Protein AF-A0A1C6P9D5-F1 (afdb_monomer_lite)

Sequence (56 aa):
MDQDGEAIDFVNAVEPARAFAVHDAQINDRGLSSVNGWLAEETDSGYRYLRPGESL

Structure (mmCIF, N/CA/C/O backbone):
data_AF-A0A1C6P9D5-F1
#
_entry.id   AF-A0A1C6P9D5-F1
#
loop_
_atom_site.group_PDB
_atom_site.id
_atom_site.type_symbol
_atom_site.label_atom_id
_atom_site.label_alt_id
_atom_site.label_comp_id
_atom_site.label_asym_id
_atom_site.label_entity_id
_atom_site.label_seq_id
_atom_site.pdbx_PDB_ins_code
_atom_site.Cartn_x
_atom_site.Cartn_y
_atom_site.Cartn_z
_atom_site.occupancy
_atom_site.B_iso_or_equiv
_atom_site.auth_seq_id
_atom_site.auth_comp_id
_atom_site.auth_asym_id
_atom_site.auth_atom_id
_atom_site.pdbx_PDB_model_num
ATOM 1 N N . MET A 1 1 ? -2.806 15.249 -8.829 1.00 49.03 1 MET A N 1
ATOM 2 C CA . MET A 1 1 ? -3.100 14.458 -7.625 1.00 49.03 1 MET A CA 1
ATOM 3 C C . MET A 1 1 ? -2.374 13.160 -7.862 1.00 49.03 1 MET A C 1
ATOM 5 O O . MET A 1 1 ? -2.727 12.463 -8.804 1.00 49.03 1 MET A O 1
ATOM 9 N N . ASP A 1 2 ? -1.246 12.972 -7.186 1.00 62.59 2 ASP A N 1
ATOM 10 C CA . ASP A 1 2 ? -0.427 11.777 -7.381 1.00 62.59 2 ASP A CA 1
ATOM 11 C C . ASP A 1 2 ? -1.178 10.596 -6.760 1.00 62.59 2 ASP A C 1
ATOM 13 O O . ASP A 1 2 ? -1.712 10.718 -5.658 1.00 62.59 2 ASP A O 1
ATOM 17 N N . GLN A 1 3 ? -1.288 9.490 -7.497 1.00 63.34 3 GLN A N 1
ATOM 18 C CA . GLN A 1 3 ? -2.162 8.354 -7.160 1.00 63.34 3 GLN A CA 1
ATOM 19 C C . GLN A 1 3 ? -1.855 7.728 -5.792 1.00 63.34 3 GLN A C 1
ATOM 21 O O . GLN A 1 3 ? -2.714 7.092 -5.190 1.00 63.34 3 GLN A O 1
ATOM 26 N N . ASP A 1 4 ? -0.645 7.934 -5.279 1.00 66.31 4 ASP A N 1
ATOM 27 C CA . ASP A 1 4 ? -0.225 7.359 -4.010 1.00 66.31 4 ASP A CA 1
ATOM 28 C C . ASP A 1 4 ? -0.830 8.082 -2.794 1.00 66.31 4 ASP A C 1
ATOM 30 O O . ASP A 1 4 ? -1.112 7.446 -1.779 1.00 66.31 4 ASP A O 1
ATOM 34 N N . GLY A 1 5 ? -1.102 9.389 -2.901 1.00 81.25 5 GLY A N 1
ATOM 35 C CA . GLY A 1 5 ? -1.774 10.136 -1.831 1.00 81.25 5 GLY A CA 1
ATOM 36 C C . GLY A 1 5 ? -3.201 9.638 -1.592 1.00 81.25 5 GLY A C 1
ATOM 37 O O . GLY A 1 5 ? -3.633 9.506 -0.454 1.00 81.25 5 GLY A O 1
ATOM 38 N N . GLU A 1 6 ? -3.903 9.258 -2.662 1.00 88.62 6 GLU A N 1
ATOM 39 C CA . GLU A 1 6 ? -5.256 8.701 -2.568 1.00 88.62 6 GLU A CA 1
ATOM 40 C C . GLU A 1 6 ? -5.269 7.326 -1.878 1.00 88.62 6 GLU A C 1
ATOM 42 O O . GLU A 1 6 ? -6.181 7.025 -1.109 1.00 88.62 6 GLU A O 1
ATOM 47 N N . ALA A 1 7 ? -4.240 6.500 -2.098 1.00 89.75 7 ALA A N 1
ATOM 48 C CA . ALA A 1 7 ? -4.118 5.207 -1.429 1.00 89.75 7 ALA A CA 1
ATOM 49 C C . ALA A 1 7 ? -3.887 5.358 0.085 1.00 89.75 7 ALA A C 1
ATOM 51 O O . ALA A 1 7 ? -4.485 4.619 0.870 1.00 89.75 7 ALA A O 1
ATOM 52 N N . ILE A 1 8 ? -3.058 6.325 0.493 1.00 92.19 8 ILE A N 1
ATOM 53 C CA . ILE A 1 8 ? -2.822 6.652 1.907 1.00 92.19 8 ILE A CA 1
ATOM 54 C C . ILE A 1 8 ? -4.113 7.149 2.556 1.00 92.19 8 ILE A C 1
ATOM 56 O O . ILE A 1 8 ? -4.529 6.608 3.582 1.00 92.19 8 ILE A O 1
ATOM 60 N N . ASP A 1 9 ? -4.774 8.126 1.929 1.00 94.19 9 ASP A N 1
ATOM 61 C CA . ASP A 1 9 ? -6.033 8.686 2.425 1.00 94.19 9 ASP A CA 1
ATOM 62 C C . ASP A 1 9 ? -7.091 7.591 2.602 1.00 94.19 9 ASP A C 1
ATOM 64 O O . ASP A 1 9 ? -7.787 7.546 3.617 1.00 94.19 9 ASP A O 1
ATOM 68 N N . PHE A 1 10 ? -7.184 6.663 1.647 1.00 93.06 10 PHE A N 1
ATOM 69 C CA . PHE A 1 10 ? -8.110 5.539 1.722 1.00 93.06 10 PHE A CA 1
ATOM 70 C C . PHE A 1 10 ? -7.801 4.593 2.889 1.00 93.06 10 PHE A C 1
ATOM 72 O O . PHE A 1 10 ? -8.711 4.242 3.643 1.00 93.06 10 PHE A O 1
ATOM 79 N N . VAL A 1 11 ? -6.540 4.175 3.054 1.00 94.75 11 VAL A N 1
ATOM 80 C CA . VAL A 1 11 ? -6.153 3.271 4.151 1.00 94.75 11 VAL A CA 1
ATOM 81 C C . VAL A 1 11 ? -6.429 3.928 5.501 1.00 94.75 11 VAL A C 1
ATOM 83 O O . VAL A 1 11 ? -7.059 3.305 6.356 1.00 94.75 11 VAL A O 1
ATOM 86 N N . ASN A 1 12 ? -6.047 5.194 5.662 1.00 94.38 12 ASN A N 1
ATOM 87 C CA . ASN A 1 12 ? -6.261 5.931 6.905 1.00 94.38 12 ASN A CA 1
ATOM 88 C C . ASN A 1 12 ? -7.750 6.183 7.187 1.00 94.38 12 ASN A C 1
ATOM 90 O O . ASN A 1 12 ? -8.164 6.139 8.339 1.00 94.38 12 ASN A O 1
ATOM 94 N N . ALA A 1 13 ? -8.580 6.398 6.163 1.00 96.19 13 ALA A N 1
ATOM 95 C CA . ALA A 1 13 ? -10.019 6.592 6.347 1.00 96.19 13 ALA A CA 1
ATOM 96 C C . ALA A 1 13 ? -10.773 5.301 6.710 1.00 96.19 13 ALA A C 1
ATOM 98 O O . ALA A 1 13 ? -11.804 5.359 7.382 1.00 96.19 13 ALA A O 1
ATOM 99 N N . VAL A 1 14 ? -10.310 4.147 6.223 1.00 96.19 14 VAL A N 1
ATOM 100 C CA . VAL A 1 14 ? -10.967 2.848 6.447 1.00 96.19 14 VAL A CA 1
ATOM 101 C C . VAL A 1 14 ? -10.479 2.161 7.725 1.00 96.19 14 VAL A C 1
ATOM 103 O O . VAL A 1 14 ? -11.208 1.331 8.267 1.00 96.19 14 VAL A O 1
ATOM 106 N N . GLU A 1 15 ? -9.271 2.486 8.193 1.00 95.81 15 GLU A N 1
ATOM 107 C CA . GLU A 1 15 ? -8.621 1.877 9.363 1.00 95.81 15 GLU A CA 1
ATOM 108 C C . GLU A 1 15 ? -8.654 0.330 9.328 1.00 95.81 15 GLU A C 1
ATOM 110 O O . GLU A 1 15 ? -9.139 -0.327 10.260 1.00 95.81 15 GLU A O 1
ATOM 115 N N . PRO A 1 16 ? -8.197 -0.314 8.233 1.00 95.94 16 PRO A N 1
ATOM 116 C CA . PRO A 1 16 ? -8.219 -1.763 8.155 1.00 95.94 16 PRO A CA 1
ATOM 117 C C . PRO A 1 16 ? -7.268 -2.372 9.190 1.00 95.94 16 PRO A C 1
ATOM 119 O O . PRO A 1 16 ? -6.225 -1.823 9.522 1.00 95.94 16 PRO A O 1
ATOM 122 N N . ALA A 1 17 ? -7.556 -3.597 9.633 1.00 94.62 17 ALA A N 1
ATOM 123 C CA . ALA A 1 17 ? -6.642 -4.301 10.535 1.00 94.62 17 ALA A CA 1
ATOM 124 C C . ALA A 1 17 ? -5.259 -4.564 9.901 1.00 94.62 17 ALA A C 1
ATOM 126 O O . ALA A 1 17 ? -4.271 -4.689 10.623 1.00 94.62 17 ALA A O 1
ATOM 127 N N . ARG A 1 18 ? -5.206 -4.733 8.568 1.00 94.69 18 ARG A N 1
ATOM 128 C CA . ARG A 1 18 ? -3.994 -4.986 7.769 1.00 94.69 18 ARG A CA 1
ATOM 129 C C . ARG A 1 18 ? -4.165 -4.441 6.349 1.00 94.69 18 ARG A C 1
ATOM 131 O O . ARG A 1 18 ? -5.223 -4.654 5.754 1.00 94.69 18 ARG A O 1
ATOM 138 N N . ALA A 1 19 ? -3.114 -3.850 5.785 1.00 95.44 19 ALA A N 1
ATOM 139 C CA . ALA A 1 19 ? -3.059 -3.398 4.394 1.00 95.44 19 ALA A CA 1
ATOM 140 C C . ALA A 1 19 ? -1.923 -4.093 3.623 1.00 95.44 19 ALA A C 1
ATOM 142 O O . ALA A 1 19 ? -0.816 -4.238 4.140 1.00 95.44 19 ALA A O 1
ATOM 143 N N . PHE A 1 20 ? -2.181 -4.512 2.378 1.00 94.56 20 PHE A N 1
ATOM 144 C CA . PHE A 1 20 ? -1.176 -5.166 1.537 1.00 94.56 20 PHE A CA 1
ATOM 145 C C . PHE A 1 20 ? -1.074 -4.522 0.159 1.00 94.56 20 PHE A C 1
ATOM 147 O O . PHE A 1 20 ? -2.048 -4.522 -0.593 1.00 94.56 20 PHE A O 1
ATOM 154 N N . ALA A 1 21 ? 0.113 -4.033 -0.195 1.00 92.06 21 ALA A N 1
ATOM 155 C CA . ALA A 1 21 ? 0.408 -3.659 -1.573 1.00 92.06 21 ALA A CA 1
ATOM 156 C C . ALA A 1 21 ? 0.871 -4.885 -2.363 1.00 92.06 21 ALA A C 1
ATOM 158 O O . ALA A 1 21 ? 1.632 -5.713 -1.861 1.00 92.06 21 ALA A O 1
ATOM 159 N N . VAL A 1 22 ? 0.418 -4.981 -3.611 1.00 88.56 22 VAL A N 1
ATOM 160 C CA . VAL A 1 22 ? 0.728 -6.099 -4.521 1.00 88.56 22 VAL A CA 1
ATOM 161 C C . VAL A 1 22 ? 1.264 -5.638 -5.877 1.00 88.56 22 VAL A C 1
ATOM 163 O O . VAL A 1 22 ? 1.608 -6.467 -6.710 1.00 88.56 22 VAL A O 1
ATOM 166 N N . HIS A 1 23 ? 1.314 -4.327 -6.118 1.00 85.62 23 HIS A N 1
ATOM 167 C CA . HIS A 1 23 ? 1.726 -3.752 -7.393 1.00 85.62 23 HIS A CA 1
ATOM 168 C C . HIS A 1 23 ? 3.011 -2.946 -7.203 1.00 85.62 23 HIS A C 1
ATOM 170 O O . HIS A 1 23 ? 3.063 -2.062 -6.351 1.00 85.62 23 HIS A O 1
ATOM 176 N N . ASP A 1 24 ? 4.031 -3.237 -8.005 1.00 81.94 24 ASP A N 1
ATOM 177 C CA . ASP A 1 24 ? 5.338 -2.571 -7.987 1.00 81.94 24 ASP A CA 1
ATOM 178 C C . ASP A 1 24 ? 5.521 -1.552 -9.115 1.00 81.94 24 ASP A C 1
ATOM 180 O O . ASP A 1 24 ? 6.442 -0.748 -9.058 1.00 81.94 24 ASP A O 1
ATOM 184 N N . ALA A 1 25 ? 4.625 -1.512 -10.103 1.00 80.12 25 ALA A N 1
ATOM 185 C CA . ALA A 1 25 ? 4.755 -0.662 -11.289 1.00 80.12 25 ALA A CA 1
ATOM 186 C C . ALA A 1 25 ? 6.076 -0.902 -12.052 1.00 80.12 25 ALA A C 1
ATOM 188 O O . ALA A 1 25 ? 6.796 -1.868 -11.827 1.00 80.12 25 ALA A O 1
ATOM 189 N N . GLN A 1 26 ? 6.403 -0.041 -13.020 1.00 86.62 26 GLN A N 1
ATOM 190 C CA . GLN A 1 26 ? 7.667 -0.129 -13.768 1.00 86.62 26 GLN A CA 1
ATOM 191 C C . GLN A 1 26 ? 8.830 0.553 -13.020 1.00 86.62 26 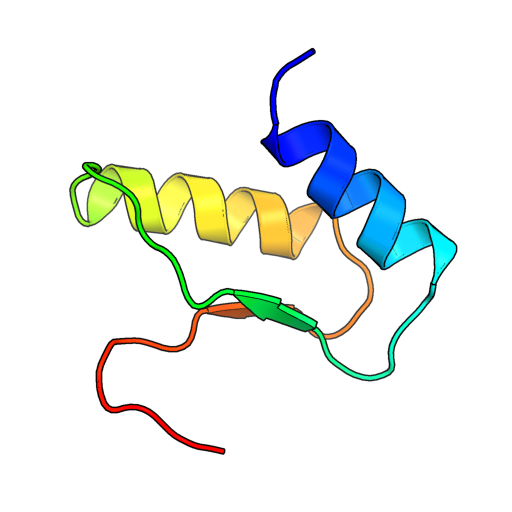GLN A C 1
ATOM 193 O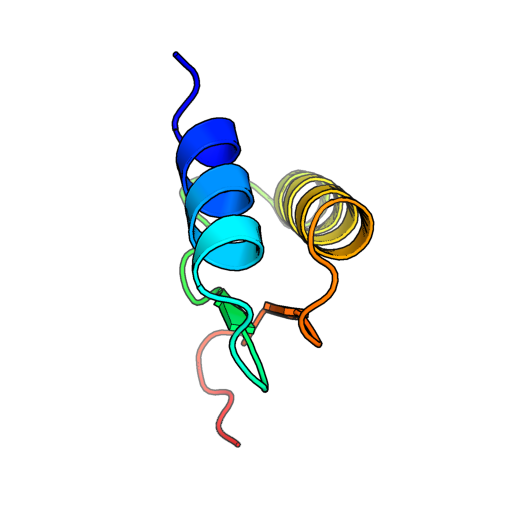 O . GLN A 1 26 ? 9.590 1.313 -13.623 1.00 86.62 26 GLN A O 1
ATOM 198 N N . ILE A 1 27 ? 8.967 0.324 -11.710 1.00 88.94 27 ILE A N 1
ATOM 199 C CA . ILE A 1 27 ? 10.072 0.872 -10.906 1.00 88.94 27 ILE A CA 1
ATOM 200 C C . ILE A 1 27 ? 11.054 -0.237 -10.515 1.00 88.94 27 ILE A C 1
ATOM 202 O O . ILE A 1 27 ? 10.698 -1.401 -10.381 1.00 88.94 27 ILE A O 1
ATOM 206 N N . ASN A 1 28 ? 12.327 0.121 -10.358 1.00 92.44 28 ASN A N 1
ATOM 207 C CA . ASN A 1 28 ? 13.353 -0.820 -9.906 1.00 92.44 28 ASN A CA 1
ATOM 208 C C . ASN A 1 28 ? 13.267 -1.067 -8.389 1.00 92.44 28 ASN A C 1
ATOM 210 O O . ASN A 1 28 ? 12.581 -0.339 -7.673 1.00 92.44 28 ASN A O 1
ATOM 214 N N . ASP A 1 29 ? 14.043 -2.028 -7.880 1.00 92.88 29 ASP A N 1
ATOM 215 C CA . ASP A 1 29 ? 14.055 -2.396 -6.454 1.00 92.88 29 ASP A CA 1
ATOM 216 C C . ASP A 1 29 ? 14.287 -1.208 -5.508 1.00 92.88 29 ASP A C 1
ATOM 218 O O . ASP A 1 29 ? 13.718 -1.151 -4.418 1.00 92.88 29 ASP A O 1
ATOM 222 N N . ARG A 1 30 ? 15.107 -0.231 -5.919 1.00 94.69 30 ARG A N 1
ATOM 223 C CA . ARG A 1 30 ? 15.365 0.976 -5.123 1.00 94.69 30 ARG A CA 1
ATOM 224 C C . ARG A 1 30 ? 14.121 1.859 -5.046 1.00 94.69 30 ARG A C 1
ATOM 226 O O . ARG A 1 30 ? 13.775 2.312 -3.958 1.00 94.69 30 ARG A O 1
ATOM 233 N N . GLY A 1 31 ? 13.473 2.114 -6.181 1.00 92.81 31 GLY A N 1
ATOM 234 C CA . GLY A 1 31 ? 12.223 2.873 -6.234 1.00 92.81 31 GLY A CA 1
ATOM 235 C C . GLY A 1 31 ? 11.122 2.177 -5.441 1.00 92.81 31 GLY A C 1
ATOM 236 O O . GLY A 1 31 ? 10.467 2.807 -4.617 1.00 92.81 31 GLY A O 1
ATOM 237 N N . LEU A 1 32 ? 11.013 0.858 -5.599 1.00 93.19 32 LEU A N 1
ATOM 238 C CA . LEU A 1 32 ? 10.045 0.032 -4.889 1.00 93.19 32 LEU A CA 1
ATOM 239 C C . LEU A 1 32 ? 10.266 0.066 -3.376 1.00 93.19 32 LEU A C 1
ATOM 241 O O . LEU A 1 32 ? 9.310 0.195 -2.617 1.00 93.19 32 LEU A O 1
ATOM 245 N N . SER A 1 33 ? 11.520 0.004 -2.923 1.00 92.56 33 SER A N 1
ATOM 246 C CA . SER A 1 33 ? 11.850 0.165 -1.505 1.00 92.56 33 SER A CA 1
ATOM 247 C C . SER A 1 33 ? 11.488 1.553 -0.979 1.00 92.56 33 SER A C 1
ATOM 249 O O . SER A 1 33 ? 11.076 1.661 0.171 1.00 92.56 33 SER A O 1
ATOM 251 N N . SER A 1 34 ? 11.650 2.602 -1.789 1.00 93.06 34 SER A N 1
ATOM 252 C CA . SER A 1 34 ? 11.330 3.975 -1.388 1.00 93.06 34 SER A CA 1
ATOM 253 C C . SER A 1 34 ? 9.825 4.178 -1.236 1.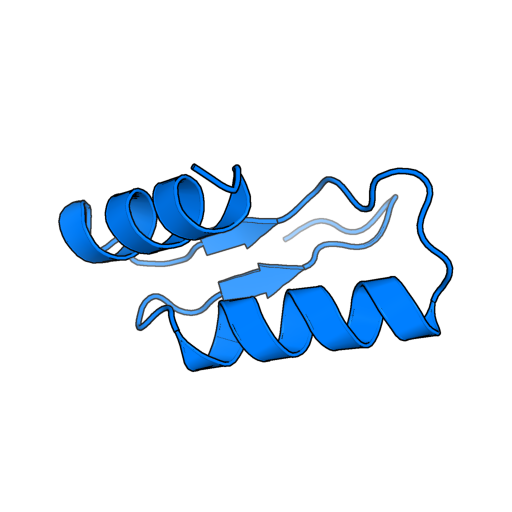00 93.06 34 SER A C 1
ATOM 255 O O . SER A 1 34 ? 9.387 4.689 -0.212 1.00 93.06 34 SER A O 1
ATOM 257 N N . VAL A 1 35 ? 9.039 3.751 -2.228 1.00 91.69 35 VAL A N 1
ATOM 258 C CA . VAL A 1 35 ? 7.574 3.894 -2.209 1.00 91.69 35 VAL A CA 1
ATOM 259 C C . VAL A 1 35 ? 6.971 3.060 -1.083 1.00 91.69 35 VAL A C 1
ATOM 261 O O . VAL A 1 35 ? 6.173 3.569 -0.308 1.00 91.69 35 VAL A O 1
ATOM 264 N N . ASN A 1 36 ? 7.402 1.804 -0.928 1.00 93.19 36 ASN A N 1
ATOM 265 C CA . ASN A 1 36 ? 6.915 0.957 0.161 1.00 93.19 36 ASN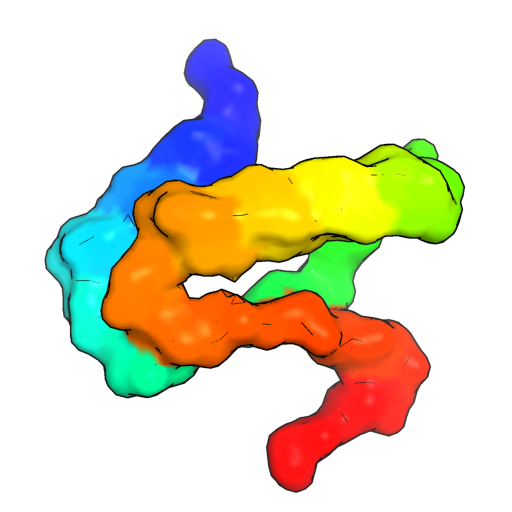 A CA 1
ATOM 266 C C . ASN A 1 36 ? 7.327 1.462 1.546 1.00 93.19 36 ASN A C 1
ATOM 268 O O . ASN A 1 36 ? 6.570 1.275 2.491 1.00 93.19 36 ASN A O 1
ATOM 272 N N . GLY A 1 37 ? 8.510 2.072 1.672 1.00 92.69 37 GLY A N 1
ATOM 273 C CA . GLY A 1 37 ? 8.933 2.714 2.916 1.00 92.69 37 GLY A CA 1
ATOM 274 C C . GLY A 1 37 ? 8.012 3.875 3.272 1.00 92.69 37 GLY A C 1
ATOM 275 O O . GLY A 1 37 ? 7.473 3.908 4.370 1.00 92.69 37 GLY A O 1
ATOM 276 N N . TRP A 1 38 ? 7.750 4.757 2.310 1.00 93.38 38 TRP A N 1
ATOM 277 C CA . TRP A 1 38 ? 6.850 5.888 2.510 1.00 93.38 38 TRP A CA 1
ATOM 278 C C . TRP A 1 38 ? 5.406 5.453 2.818 1.00 93.38 38 TRP A C 1
ATOM 280 O O . TRP A 1 38 ? 4.825 5.919 3.789 1.00 93.38 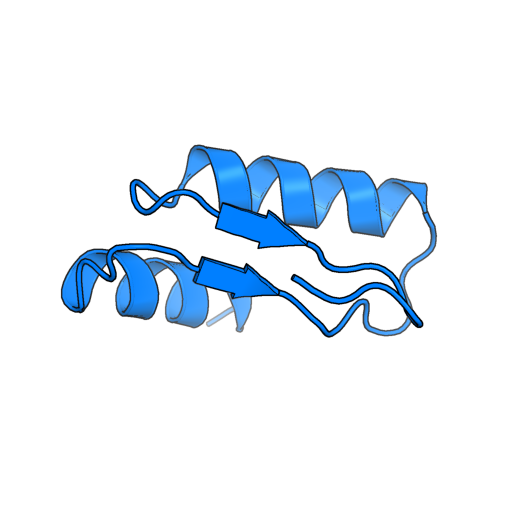38 TRP A O 1
ATOM 290 N N . LEU A 1 39 ? 4.846 4.484 2.087 1.00 92.50 39 LEU A N 1
ATOM 291 C CA . LEU A 1 39 ? 3.511 3.943 2.385 1.00 92.50 39 LEU A CA 1
ATOM 292 C C . LEU A 1 39 ? 3.428 3.305 3.780 1.00 92.50 39 LEU A C 1
ATOM 294 O O . LEU A 1 39 ? 2.400 3.418 4.444 1.00 92.50 39 LEU A O 1
ATOM 298 N N . ALA A 1 40 ? 4.496 2.647 4.239 1.00 93.44 40 ALA A N 1
ATOM 299 C CA . ALA A 1 40 ? 4.558 2.098 5.590 1.00 93.44 40 ALA A CA 1
ATOM 300 C C . ALA A 1 40 ? 4.635 3.187 6.672 1.00 93.44 40 ALA A C 1
ATOM 302 O O . ALA A 1 40 ? 4.121 2.979 7.766 1.00 93.44 40 ALA A O 1
ATOM 303 N N . GLU A 1 41 ? 5.281 4.320 6.385 1.00 94.25 41 GLU A N 1
ATOM 304 C CA . GLU A 1 41 ? 5.368 5.465 7.301 1.00 94.25 41 GLU A CA 1
ATOM 305 C C . GLU A 1 41 ? 4.037 6.222 7.409 1.00 94.25 41 GLU A C 1
ATOM 307 O O . GLU A 1 41 ? 3.668 6.651 8.499 1.00 94.25 41 GLU A O 1
ATOM 312 N N . GLU A 1 42 ? 3.302 6.360 6.303 1.00 94.56 42 GLU A N 1
ATOM 313 C CA . GLU A 1 42 ? 2.081 7.177 6.238 1.00 94.56 42 GLU A CA 1
ATOM 314 C C . GLU A 1 42 ? 0.784 6.421 6.571 1.00 94.56 42 GLU A C 1
ATOM 316 O O . GLU A 1 42 ? -0.278 7.039 6.684 1.00 94.56 42 GLU A O 1
ATOM 321 N N . THR A 1 43 ? 0.831 5.090 6.705 1.00 92.06 43 THR A N 1
ATOM 322 C CA . THR A 1 43 ? -0.354 4.273 7.010 1.00 92.06 43 THR A CA 1
ATOM 323 C C . THR A 1 43 ? -0.242 3.581 8.365 1.00 92.06 43 THR A C 1
ATOM 325 O O . THR A 1 43 ? 0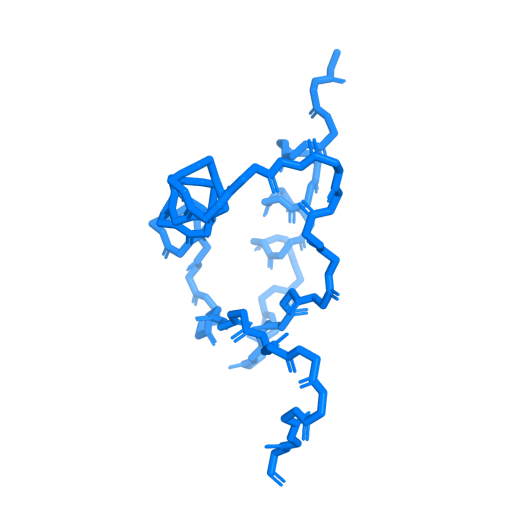.694 2.830 8.627 1.00 92.06 43 THR A O 1
ATOM 328 N N . ASP A 1 44 ? -1.250 3.758 9.222 1.00 79.75 44 ASP A N 1
ATOM 329 C CA . ASP A 1 44 ? -1.249 3.224 10.598 1.00 79.75 44 ASP A CA 1
ATOM 330 C C . ASP A 1 44 ? -1.909 1.829 10.707 1.00 79.75 44 ASP A C 1
ATOM 332 O O . ASP A 1 44 ? -2.510 1.454 11.710 1.00 79.75 44 ASP A O 1
ATOM 336 N N . SER A 1 45 ? -1.874 1.041 9.625 1.00 81.88 45 SER A N 1
ATOM 337 C CA . SER A 1 45 ? -2.718 -0.160 9.455 1.00 81.88 45 SER A CA 1
ATOM 338 C C . SER A 1 45 ? -1.943 -1.432 9.101 1.00 81.88 45 SER A C 1
ATOM 340 O O . SER A 1 45 ? -2.393 -2.256 8.302 1.00 81.88 45 SER A O 1
ATOM 342 N N . GLY A 1 46 ? -0.750 -1.614 9.678 1.00 87.62 46 GLY A N 1
ATOM 343 C CA . GLY A 1 46 ? 0.036 -2.844 9.505 1.00 87.62 46 GLY A CA 1
ATOM 344 C C . GLY A 1 46 ? 0.401 -3.131 8.044 1.00 87.62 46 GLY A C 1
ATOM 345 O O . GLY A 1 46 ? 0.326 -4.281 7.604 1.00 87.62 46 GLY A O 1
ATOM 346 N N . TYR A 1 47 ? 0.738 -2.078 7.295 1.00 94.69 47 TYR A N 1
ATOM 347 C CA . TYR A 1 47 ? 1.074 -2.151 5.879 1.00 94.69 47 TYR A CA 1
ATOM 348 C C . TYR A 1 47 ? 2.223 -3.122 5.594 1.00 94.69 47 TYR A C 1
ATOM 350 O O . TYR A 1 47 ? 3.249 -3.132 6.278 1.00 94.69 47 TYR A O 1
ATOM 358 N N . ARG A 1 48 ? 2.077 -3.913 4.528 1.00 94.06 48 ARG A N 1
ATOM 359 C CA . ARG A 1 48 ? 3.148 -4.755 3.993 1.00 94.06 48 ARG A CA 1
ATOM 360 C C . ARG A 1 48 ? 3.051 -4.888 2.475 1.00 94.06 48 ARG A C 1
ATOM 362 O O . ARG A 1 48 ? 2.002 -5.213 1.936 1.00 94.06 48 ARG A O 1
ATOM 369 N N . TYR A 1 49 ? 4.180 -4.768 1.786 1.00 93.31 49 TYR A N 1
ATOM 370 C CA . TYR A 1 49 ? 4.283 -5.209 0.396 1.00 93.31 49 TYR A CA 1
ATOM 371 C C . TYR A 1 49 ? 4.430 -6.733 0.315 1.00 93.31 49 TYR A C 1
ATOM 373 O O . TYR A 1 49 ? 5.278 -7.311 1.004 1.00 93.31 49 TYR A O 1
ATOM 381 N N . LEU A 1 50 ? 3.620 -7.379 -0.522 1.00 93.88 50 LEU A N 1
ATOM 382 C CA . LEU A 1 50 ? 3.769 -8.793 -0.863 1.00 93.88 50 LEU A CA 1
ATOM 383 C C . LEU A 1 50 ? 4.532 -8.909 -2.178 1.00 93.88 50 LEU A C 1
ATOM 385 O O . LEU A 1 50 ? 4.082 -8.420 -3.213 1.00 93.88 50 LEU A O 1
ATOM 389 N N . ARG A 1 51 ? 5.686 -9.581 -2.143 1.00 90.00 51 ARG A N 1
ATOM 390 C CA . ARG A 1 51 ? 6.444 -9.854 -3.371 1.00 90.00 51 ARG A CA 1
ATOM 391 C C . ARG A 1 51 ? 5.678 -10.844 -4.260 1.00 90.00 51 ARG A C 1
ATOM 393 O O . ARG A 1 51 ? 4.924 -11.667 -3.738 1.00 90.00 51 ARG A O 1
ATOM 400 N N . PRO A 1 52 ? 5.905 -10.842 -5.585 1.00 88.62 52 PRO A N 1
ATOM 401 C CA . PRO A 1 52 ? 5.331 -11.852 -6.467 1.00 88.62 52 PRO A CA 1
ATOM 402 C C . PRO A 1 52 ? 5.598 -13.276 -5.957 1.00 88.62 52 PRO A C 1
ATOM 404 O O . PRO A 1 52 ? 6.744 -13.663 -5.733 1.00 88.62 52 PRO A O 1
ATOM 407 N N . GLY A 1 53 ? 4.527 -14.048 -5.771 1.00 91.62 53 GLY A N 1
ATOM 408 C CA . GLY A 1 53 ? 4.588 -15.416 -5.248 1.00 91.62 53 GLY A CA 1
ATOM 409 C C . GLY A 1 53 ? 4.547 -15.537 -3.721 1.00 91.62 53 GLY A C 1
ATOM 410 O O . GLY A 1 53 ? 4.476 -16.660 -3.224 1.00 91.62 53 GLY A O 1
ATOM 411 N N . GLU A 1 54 ? 4.549 -14.433 -2.971 1.00 93.00 54 GLU A N 1
ATOM 412 C CA . GLU A 1 54 ? 4.271 -14.469 -1.533 1.00 93.00 54 GLU A CA 1
ATOM 413 C C . GLU A 1 54 ? 2.770 -14.614 -1.253 1.00 93.00 54 GLU A C 1
ATOM 415 O O . GLU A 1 54 ? 1.918 -14.060 -1.949 1.00 93.00 54 GLU A O 1
ATOM 420 N N . SER A 1 55 ? 2.459 -15.342 -0.183 1.00 87.25 55 SER A N 1
ATOM 421 C CA . SER A 1 55 ? 1.123 -15.455 0.400 1.00 87.25 55 SER A CA 1
ATOM 422 C C . SER A 1 55 ? 1.175 -15.171 1.903 1.00 87.25 55 SER A C 1
ATOM 424 O O . SER A 1 55 ? 2.257 -15.074 2.489 1.00 87.25 55 SER A O 1
ATOM 426 N N . LEU A 1 56 ? -0.003 -15.034 2.517 1.00 86.19 56 LEU A N 1
ATOM 427 C CA . LEU A 1 56 ? -0.168 -14.918 3.970 1.00 86.19 56 LEU A CA 1
ATOM 428 C C . LEU A 1 56 ? -0.087 -16.271 4.677 1.00 86.19 56 LEU A C 1
ATOM 430 O O . LEU A 1 56 ? -0.486 -17.280 4.051 1.00 86.19 56 LEU A O 1
#

Foldseek 3Di:
DPVLVVVLVVQQVVQEQEAEDEDQPPDDPVVSCVSQVVSVVSHPRHYDYAYVPDDD

Secondary structure (DSSP, 8-state):
--HHHHHHHHHHHH--S--EE---TT--HHHHHHHHHHHHHH--S--EEPPTT---

Radius of gyration: 11.23 Å; chains: 1; bounding box: 26×30×24 Å

pLDDT: mean 89.07, std 9.15, range [49.03, 96.19]